Protein AF-A0A0E2Q2Q0-F1 (afdb_monomer_lite)

Structure (mmCIF, N/CA/C/O backbone):
data_AF-A0A0E2Q2Q0-F1
#
_entry.id   AF-A0A0E2Q2Q0-F1
#
loop_
_atom_site.group_PDB
_atom_site.id
_atom_site.type_symbol
_atom_site.label_atom_id
_atom_site.label_alt_id
_atom_site.label_comp_id
_atom_site.label_asym_id
_atom_site.label_entity_id
_atom_site.label_seq_id
_atom_site.pdbx_PDB_ins_code
_atom_site.Cartn_x
_atom_site.Cartn_y
_atom_site.Cartn_z
_atom_site.occupancy
_atom_site.B_iso_or_equiv
_atom_site.auth_seq_id
_atom_site.auth_comp_id
_atom_site.auth_asym_id
_atom_site.auth_atom_id
_atom_site.pdbx_PDB_model_num
ATOM 1 N N . MET A 1 1 ? -12.567 9.359 20.778 1.00 37.34 1 MET A N 1
ATOM 2 C CA . MET A 1 1 ? -11.665 9.949 19.769 1.00 37.34 1 MET A CA 1
ATOM 3 C C . MET A 1 1 ? -11.469 8.890 18.697 1.00 37.34 1 MET A C 1
ATOM 5 O O . MET A 1 1 ? -10.801 7.908 18.983 1.00 37.34 1 MET A O 1
ATOM 9 N N . SER A 1 2 ? -12.137 9.004 17.547 1.00 42.62 2 SER A N 1
ATOM 10 C CA . SER A 1 2 ? -11.896 8.089 16.423 1.00 42.62 2 SER A CA 1
ATOM 11 C C . SER A 1 2 ? -10.719 8.638 15.635 1.00 42.62 2 SER A C 1
ATOM 13 O O . SER A 1 2 ? -10.805 9.751 15.120 1.00 42.62 2 SER A O 1
ATOM 15 N N . SER A 1 3 ? -9.614 7.897 15.583 1.00 45.88 3 SER A N 1
ATOM 16 C CA . SER A 1 3 ? -8.571 8.163 14.595 1.00 45.88 3 SER A CA 1
ATOM 17 C C . SER A 1 3 ? -9.219 8.084 13.210 1.00 45.88 3 SER A C 1
ATOM 19 O O . SER A 1 3 ? -9.986 7.143 12.983 1.00 45.88 3 SER A O 1
ATOM 21 N N . PRO A 1 4 ? -8.990 9.045 12.302 1.00 49.25 4 PRO A N 1
ATOM 22 C CA . PRO A 1 4 ? -9.467 8.903 10.939 1.00 49.25 4 PRO A CA 1
ATOM 23 C C . PRO A 1 4 ? -8.777 7.675 10.348 1.00 49.25 4 PRO A C 1
ATOM 25 O O . PRO A 1 4 ? -7.567 7.679 10.141 1.00 49.25 4 PRO A O 1
ATOM 28 N N . SER A 1 5 ? -9.528 6.594 10.138 1.00 50.56 5 SER A N 1
ATOM 29 C CA . SER A 1 5 ? -9.070 5.520 9.268 1.00 50.56 5 SER A CA 1
ATOM 30 C C . SER A 1 5 ? -8.861 6.159 7.896 1.00 50.56 5 SER A C 1
ATOM 32 O O . SER A 1 5 ? -9.831 6.712 7.367 1.00 50.56 5 SER A O 1
ATOM 34 N N . PRO A 1 6 ? -7.636 6.168 7.341 1.00 53.22 6 PRO A N 1
ATOM 35 C CA . PRO A 1 6 ? -7.432 6.650 5.986 1.00 53.22 6 PRO A CA 1
ATOM 36 C C . PRO A 1 6 ? -8.348 5.824 5.086 1.00 53.22 6 PRO A C 1
ATOM 38 O O . PRO A 1 6 ? -8.25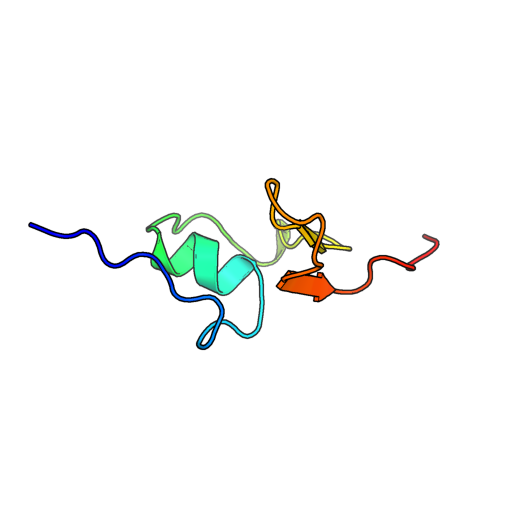8 4.598 5.033 1.00 53.22 6 PRO A O 1
ATOM 41 N N . THR A 1 7 ? -9.329 6.486 4.482 1.00 59.19 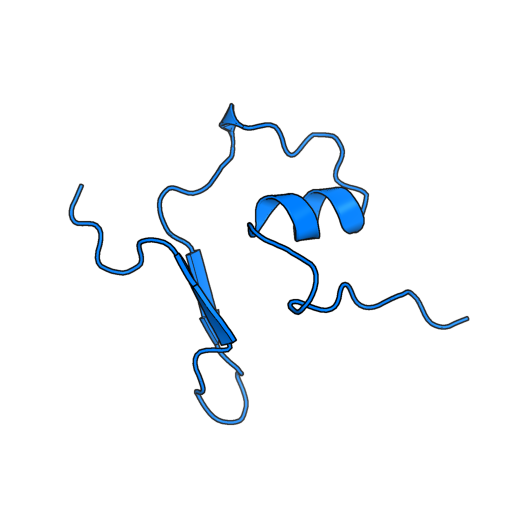7 THR A N 1
ATOM 42 C CA . THR A 1 7 ? -10.254 5.817 3.576 1.00 59.19 7 THR A CA 1
ATOM 43 C C . THR A 1 7 ? -9.535 5.680 2.246 1.00 59.19 7 THR A C 1
ATOM 45 O O . THR A 1 7 ? -9.112 6.676 1.665 1.00 59.19 7 THR A O 1
ATOM 48 N N . LEU A 1 8 ? -9.397 4.440 1.769 1.00 63.56 8 LEU A N 1
ATOM 49 C CA . LEU A 1 8 ? -8.771 4.122 0.477 1.00 63.56 8 LEU A CA 1
ATOM 50 C C . LEU A 1 8 ? -9.370 4.951 -0.670 1.00 63.56 8 LEU A C 1
ATOM 52 O O . LEU A 1 8 ? -8.677 5.289 -1.613 1.00 63.56 8 LEU A O 1
ATOM 56 N N . SER A 1 9 ? -10.639 5.354 -0.534 1.00 63.28 9 SER A N 1
ATOM 57 C CA . SER A 1 9 ? -11.379 6.189 -1.486 1.00 63.28 9 SER A CA 1
ATOM 58 C C . SER A 1 9 ? -10.744 7.548 -1.821 1.00 63.28 9 SER A C 1
ATOM 60 O O . SER A 1 9 ? -11.203 8.170 -2.775 1.00 63.28 9 SER A O 1
ATOM 62 N N . SER A 1 10 ? -9.790 8.056 -1.035 1.00 66.94 10 SER A N 1
ATOM 63 C CA . SER A 1 10 ? -9.163 9.368 -1.275 1.00 66.94 10 SER A CA 1
ATOM 64 C C . SER A 1 10 ? -7.660 9.291 -1.558 1.00 66.94 10 SER A C 1
ATOM 66 O O . SER A 1 10 ? -7.027 10.341 -1.659 1.00 66.94 10 SER A O 1
ATOM 68 N N . ALA A 1 11 ? -7.086 8.092 -1.617 1.00 78.19 11 ALA A N 1
ATOM 69 C CA . ALA A 1 11 ? -5.677 7.898 -1.924 1.00 78.19 11 ALA A CA 1
ATOM 70 C C . ALA A 1 11 ? -5.535 7.483 -3.391 1.00 78.19 11 ALA A C 1
ATOM 72 O O . ALA A 1 11 ? -6.277 6.612 -3.842 1.00 78.19 11 ALA A O 1
ATOM 73 N N . ASP A 1 12 ? -4.578 8.081 -4.102 1.00 78.56 12 ASP A N 1
ATOM 74 C CA . ASP A 1 12 ? -4.238 7.693 -5.479 1.00 78.56 12 ASP A CA 1
ATOM 75 C C . ASP A 1 12 ? -3.131 6.626 -5.493 1.00 78.56 12 ASP A C 1
ATOM 77 O O . ASP A 1 12 ? -3.039 5.817 -6.413 1.00 78.56 12 ASP A O 1
ATOM 81 N N . GLU A 1 13 ? -2.314 6.588 -4.439 1.00 82.81 13 GLU A N 1
ATOM 82 C CA . GLU A 1 13 ? -1.216 5.640 -4.245 1.00 82.81 13 GLU A CA 1
ATOM 83 C C . GLU A 1 13 ? -1.115 5.174 -2.788 1.00 82.81 13 GLU A C 1
ATOM 85 O O . GLU A 1 13 ? -1.478 5.891 -1.850 1.00 82.81 13 GLU A O 1
ATOM 90 N N . LEU A 1 14 ? -0.520 3.996 -2.564 1.00 84.81 14 LEU A N 1
ATOM 91 C CA . LEU A 1 14 ? -0.277 3.490 -1.207 1.00 84.81 14 LEU A CA 1
ATOM 92 C C . LEU A 1 14 ? 0.556 4.473 -0.363 1.00 84.81 14 LEU A C 1
ATOM 94 O O . LEU A 1 14 ? 0.361 4.583 0.845 1.00 84.81 14 LEU A O 1
ATOM 98 N N . MET A 1 15 ? 1.437 5.236 -1.011 1.00 87.50 15 MET A N 1
ATOM 99 C CA . MET A 1 15 ? 2.266 6.263 -0.379 1.00 87.50 15 MET A CA 1
ATOM 100 C C . MET A 1 15 ? 1.448 7.415 0.231 1.00 87.50 15 MET A C 1
ATOM 102 O O . MET A 1 15 ? 1.864 7.976 1.249 1.00 87.50 15 MET A O 1
ATOM 106 N N . ASP A 1 16 ? 0.269 7.742 -0.314 1.00 86.56 16 ASP A N 1
ATOM 107 C CA . ASP A 1 16 ? -0.637 8.736 0.278 1.00 86.56 16 ASP A CA 1
ATOM 108 C C . ASP A 1 16 ? -1.167 8.260 1.626 1.00 86.56 16 ASP A C 1
ATOM 110 O O . ASP A 1 16 ? -1.239 9.041 2.576 1.00 86.56 16 ASP A O 1
ATOM 114 N N . ILE A 1 17 ? -1.481 6.968 1.735 1.00 86.50 17 ILE A N 1
ATOM 115 C CA . ILE A 1 17 ? -1.957 6.345 2.973 1.00 86.50 17 ILE A CA 1
ATOM 116 C C . ILE A 1 17 ? -0.854 6.396 4.034 1.00 86.50 17 ILE A C 1
ATOM 118 O O . ILE A 1 17 ? -1.113 6.782 5.176 1.00 86.50 17 ILE A O 1
ATOM 122 N N . THR A 1 18 ? 0.388 6.064 3.669 1.00 86.06 18 THR A N 1
ATOM 123 C CA . THR A 1 18 ? 1.542 6.114 4.582 1.00 86.06 18 THR A CA 1
ATOM 124 C C . THR A 1 18 ? 1.804 7.537 5.069 1.00 86.06 18 THR A C 1
ATOM 126 O O . THR A 1 18 ? 1.973 7.761 6.271 1.00 86.06 18 THR A O 1
ATOM 129 N N . ARG A 1 19 ? 1.773 8.519 4.160 1.00 87.06 19 ARG A N 1
ATOM 130 C CA . ARG A 1 19 ? 1.938 9.939 4.505 1.00 87.06 19 ARG A CA 1
ATOM 131 C C . ARG A 1 19 ? 0.792 10.437 5.391 1.00 87.06 19 ARG A C 1
ATOM 133 O O . ARG A 1 19 ? 1.051 11.088 6.403 1.00 87.06 19 ARG A O 1
ATOM 140 N N . ALA A 1 20 ? -0.454 10.075 5.083 1.00 86.44 20 ALA A N 1
ATOM 141 C CA . ALA A 1 20 ? -1.629 10.418 5.887 1.00 86.44 20 ALA A CA 1
ATOM 142 C C . ALA A 1 20 ? -1.597 9.796 7.295 1.00 86.44 20 ALA A C 1
ATOM 144 O O . ALA A 1 20 ? -2.092 10.398 8.246 1.00 86.44 20 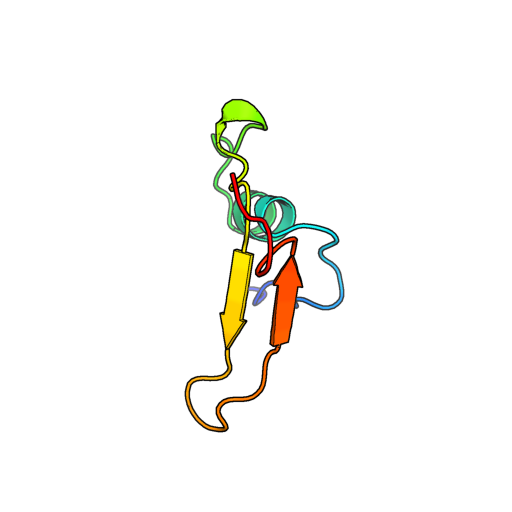ALA A O 1
ATOM 145 N N . ALA A 1 21 ? -0.971 8.627 7.452 1.00 86.75 21 ALA A N 1
ATOM 146 C CA . ALA A 1 21 ? -0.740 7.989 8.748 1.00 86.75 21 ALA A CA 1
ATOM 147 C C . ALA A 1 21 ? 0.393 8.643 9.571 1.00 86.75 21 ALA A C 1
ATOM 149 O O . ALA A 1 21 ? 0.641 8.233 10.705 1.00 86.75 21 ALA A O 1
ATOM 150 N N . GLY A 1 22 ? 1.062 9.670 9.034 1.00 86.81 22 GLY A N 1
ATOM 151 C CA . GLY A 1 22 ? 2.113 10.425 9.720 1.00 86.81 22 GLY A CA 1
ATOM 152 C C . GLY A 1 22 ? 3.533 9.920 9.463 1.00 86.81 22 GLY A C 1
ATOM 153 O O . GLY A 1 22 ? 4.469 10.415 10.091 1.00 86.81 22 GLY A O 1
ATOM 154 N N . TYR A 1 23 ? 3.728 8.971 8.542 1.00 86.94 23 TYR A N 1
ATOM 155 C CA . TYR A 1 23 ? 5.062 8.531 8.136 1.00 86.94 23 TYR A CA 1
ATOM 156 C C . TYR A 1 23 ? 5.656 9.518 7.126 1.00 86.94 23 TYR A C 1
ATOM 158 O O . TYR A 1 23 ? 5.522 9.359 5.915 1.00 86.94 23 TYR A O 1
ATOM 166 N N . THR A 1 24 ? 6.325 10.553 7.633 1.00 82.88 24 THR A N 1
ATOM 167 C CA . THR A 1 24 ? 6.938 11.616 6.814 1.00 82.88 24 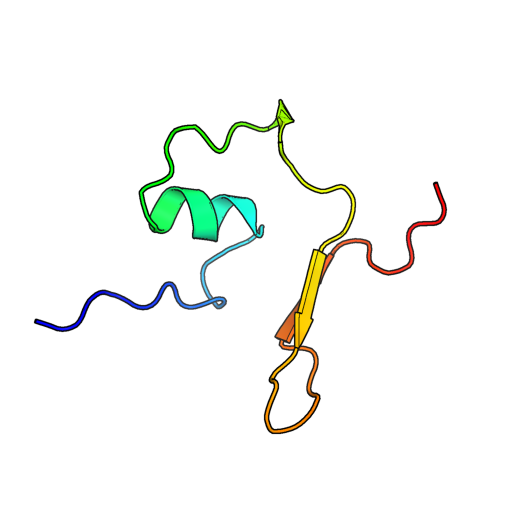THR A CA 1
ATOM 168 C C . THR A 1 24 ? 8.151 11.152 6.011 1.00 82.88 24 THR A C 1
ATOM 170 O O . THR A 1 24 ? 8.485 11.763 5.003 1.00 82.88 24 THR A O 1
ATOM 173 N N . GLU A 1 25 ? 8.777 10.049 6.421 1.00 85.38 25 GLU A N 1
ATOM 174 C CA . GLU A 1 25 ? 9.929 9.450 5.735 1.00 85.38 25 GLU A CA 1
ATOM 175 C C 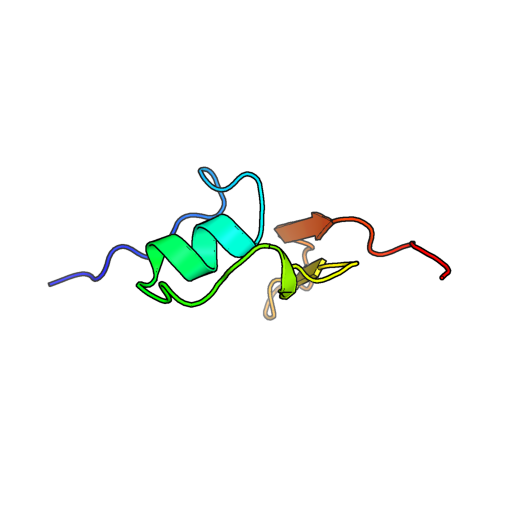. GLU A 1 25 ? 9.532 8.596 4.517 1.00 85.38 25 GLU A C 1
ATOM 177 O O . GLU A 1 25 ? 10.400 8.069 3.816 1.00 85.38 25 GLU A O 1
ATOM 182 N N . ALA A 1 26 ? 8.228 8.449 4.248 1.00 79.56 26 ALA A N 1
ATOM 183 C CA . ALA A 1 26 ? 7.708 7.801 3.049 1.00 79.56 26 ALA A CA 1
ATOM 184 C C . ALA A 1 26 ? 7.971 8.688 1.818 1.00 79.56 26 ALA A C 1
ATOM 186 O O . ALA A 1 26 ? 7.093 9.392 1.319 1.00 79.56 26 ALA A O 1
ATOM 187 N N . THR A 1 27 ? 9.219 8.671 1.355 1.00 84.56 27 THR A N 1
ATOM 188 C CA . THR A 1 27 ? 9.683 9.350 0.140 1.00 84.56 27 THR A CA 1
ATOM 189 C C . THR A 1 27 ? 9.546 8.447 -1.086 1.00 84.56 27 THR A C 1
ATOM 191 O O . THR A 1 27 ? 9.507 7.225 -0.960 1.00 84.56 27 THR A O 1
ATOM 194 N N . GLU A 1 28 ? 9.546 9.038 -2.284 1.00 86.69 28 GLU A N 1
ATOM 195 C CA . GLU A 1 28 ? 9.466 8.317 -3.569 1.00 86.69 28 GLU A CA 1
ATOM 196 C C . GLU A 1 28 ? 10.506 7.201 -3.732 1.00 86.69 28 GLU A C 1
ATOM 198 O O . GLU A 1 28 ? 10.249 6.202 -4.396 1.00 86.69 28 GLU A O 1
ATOM 203 N N . ALA A 1 29 ? 11.666 7.322 -3.081 1.00 86.81 29 ALA A N 1
ATOM 204 C CA . ALA A 1 29 ? 12.698 6.288 -3.098 1.00 86.81 29 ALA A CA 1
ATOM 205 C C . ALA A 1 29 ? 12.233 4.949 -2.491 1.00 86.81 29 ALA A C 1
ATOM 207 O O . ALA A 1 29 ? 12.820 3.909 -2.785 1.00 86.81 29 ALA A O 1
ATOM 208 N N . TYR A 1 30 ? 11.195 4.974 -1.651 1.00 85.88 30 TYR A N 1
ATOM 209 C CA . TYR A 1 30 ? 10.606 3.799 -1.010 1.00 85.88 30 TYR A CA 1
ATOM 210 C C . TYR A 1 30 ? 9.274 3.377 -1.629 1.00 85.88 30 TYR A C 1
ATOM 212 O O . TYR A 1 30 ? 8.626 2.476 -1.093 1.00 85.88 30 TYR A O 1
ATOM 220 N N . ARG A 1 31 ? 8.858 4.003 -2.740 1.00 87.75 31 ARG A N 1
ATOM 221 C CA . ARG A 1 31 ? 7.642 3.598 -3.441 1.00 87.75 31 ARG A CA 1
ATOM 222 C C . ARG A 1 31 ? 7.788 2.132 -3.883 1.00 87.75 31 ARG A C 1
ATOM 224 O O . ARG A 1 31 ? 8.743 1.806 -4.596 1.00 87.75 31 ARG A O 1
ATOM 231 N N . PRO A 1 32 ? 6.876 1.236 -3.472 1.00 87.81 32 PRO A N 1
ATOM 232 C CA . PRO A 1 32 ? 6.864 -0.134 -3.968 1.00 87.81 32 PRO A CA 1
ATOM 233 C C . PRO A 1 32 ? 6.644 -0.150 -5.485 1.00 87.81 32 PRO A C 1
ATOM 235 O O . PRO A 1 32 ? 5.907 0.681 -6.003 1.00 87.81 32 PRO A O 1
ATOM 238 N N . LYS A 1 33 ? 7.235 -1.118 -6.194 1.00 87.81 33 LYS A N 1
ATOM 239 C CA . LYS A 1 33 ? 6.942 -1.315 -7.626 1.00 87.81 33 LYS A CA 1
ATOM 240 C C . LYS A 1 33 ? 5.501 -1.780 -7.858 1.00 87.81 33 LYS A C 1
ATOM 242 O O . LYS A 1 33 ? 4.829 -1.290 -8.757 1.00 87.81 33 LYS A O 1
ATOM 247 N N . SER A 1 34 ? 5.038 -2.667 -6.979 1.00 89.12 34 SER A N 1
ATOM 248 C CA . SER A 1 34 ? 3.707 -3.263 -7.022 1.00 89.12 34 SER A CA 1
ATOM 249 C C . SER A 1 34 ? 3.082 -3.259 -5.632 1.00 89.12 34 SER A C 1
ATOM 251 O O . SER A 1 34 ? 3.781 -3.472 -4.633 1.00 89.12 34 SER A O 1
ATOM 253 N N . THR A 1 35 ? 1.768 -3.051 -5.554 1.00 88.62 35 THR A N 1
ATOM 254 C CA . THR A 1 35 ? 0.993 -3.132 -4.309 1.00 88.62 35 THR A CA 1
ATOM 255 C C . THR A 1 35 ? -0.321 -3.885 -4.522 1.00 88.62 35 THR A C 1
ATOM 257 O O . THR A 1 35 ? -0.950 -3.784 -5.572 1.00 88.62 35 THR A O 1
ATOM 260 N N . LEU A 1 36 ? -0.732 -4.666 -3.518 1.00 89.62 36 LEU A N 1
ATOM 261 C CA . LEU A 1 36 ? -1.980 -5.430 -3.520 1.00 89.62 36 LEU A CA 1
ATOM 262 C C . LEU A 1 36 ? -2.585 -5.396 -2.115 1.00 89.62 36 LEU A C 1
ATOM 264 O O . LEU A 1 36 ? -1.919 -5.764 -1.143 1.00 89.62 36 LEU A O 1
ATOM 268 N N . LEU A 1 37 ? -3.844 -4.971 -2.008 1.00 87.94 37 LEU A N 1
ATOM 269 C CA . LEU A 1 37 ? -4.603 -4.978 -0.759 1.00 87.94 37 LEU A CA 1
ATOM 270 C C . LEU A 1 37 ? -5.834 -5.865 -0.910 1.00 87.94 37 LEU A C 1
ATOM 272 O O . LEU A 1 37 ? -6.628 -5.683 -1.830 1.00 87.94 37 LEU A O 1
ATOM 276 N N . ILE A 1 38 ? -5.999 -6.797 0.025 1.00 90.69 38 ILE A N 1
ATOM 277 C CA . ILE A 1 38 ? -7.066 -7.798 0.006 1.00 90.69 38 ILE A CA 1
ATOM 278 C C . ILE A 1 38 ? -7.843 -7.712 1.317 1.00 90.69 38 ILE A C 1
ATOM 280 O O . ILE A 1 38 ? -7.246 -7.621 2.395 1.00 90.69 38 ILE A O 1
ATOM 284 N N . ASP A 1 39 ? -9.168 -7.772 1.235 1.00 89.69 39 ASP A N 1
ATOM 285 C CA . ASP A 1 39 ? -10.013 -8.001 2.400 1.00 89.69 39 ASP A CA 1
ATOM 286 C C . ASP A 1 39 ? -9.760 -9.418 2.933 1.00 89.69 39 ASP A C 1
ATOM 288 O O . ASP A 1 39 ? -10.075 -10.417 2.288 1.00 89.69 39 ASP A O 1
ATOM 292 N N . GLY A 1 40 ? -9.190 -9.520 4.134 1.00 92.06 40 GLY A N 1
ATOM 293 C CA . GLY A 1 40 ? -8.868 -10.813 4.744 1.00 92.06 40 GLY A CA 1
ATOM 294 C C . GLY A 1 40 ? -10.086 -11.679 5.101 1.00 92.06 40 GLY A C 1
ATOM 295 O O . GLY A 1 40 ? -9.917 -12.852 5.424 1.00 92.06 40 GLY A O 1
ATOM 296 N N . THR A 1 41 ? -11.296 -11.121 5.065 1.00 93.25 41 THR A N 1
ATOM 297 C CA . THR A 1 41 ? -12.557 -11.807 5.372 1.00 93.25 41 THR A CA 1
ATOM 298 C C . THR A 1 41 ? -13.206 -12.375 4.116 1.00 93.25 41 THR A C 1
ATOM 300 O O . THR A 1 41 ? -13.640 -13.527 4.130 1.00 93.25 41 THR A O 1
ATOM 303 N N . THR A 1 42 ? -13.303 -11.581 3.046 1.00 94.56 42 THR A N 1
ATOM 304 C CA . THR A 1 42 ? -14.002 -11.977 1.808 1.00 94.56 42 THR A CA 1
ATOM 305 C C . THR A 1 42 ? -13.059 -12.475 0.718 1.00 94.56 42 THR A C 1
ATOM 307 O O . THR A 1 42 ? -13.480 -13.244 -0.144 1.00 94.56 42 THR A O 1
ATOM 310 N N . GLY A 1 43 ? -11.784 -12.086 0.774 1.00 91.31 43 GLY A N 1
ATOM 311 C CA . GLY A 1 43 ? -10.815 -12.306 -0.297 1.00 91.31 43 GLY A CA 1
ATOM 312 C C . GLY A 1 43 ? -10.922 -11.290 -1.435 1.00 91.31 43 GLY A C 1
ATOM 313 O O . GLY A 1 43 ? -10.254 -11.465 -2.452 1.00 91.31 43 GLY A O 1
ATOM 314 N N . ASP A 1 44 ? -11.740 -10.245 -1.286 1.00 92.44 44 ASP A N 1
ATOM 315 C CA . ASP A 1 44 ? -11.905 -9.224 -2.319 1.00 92.44 44 ASP A CA 1
ATOM 316 C C . ASP A 1 44 ? -10.649 -8.359 -2.444 1.00 92.44 44 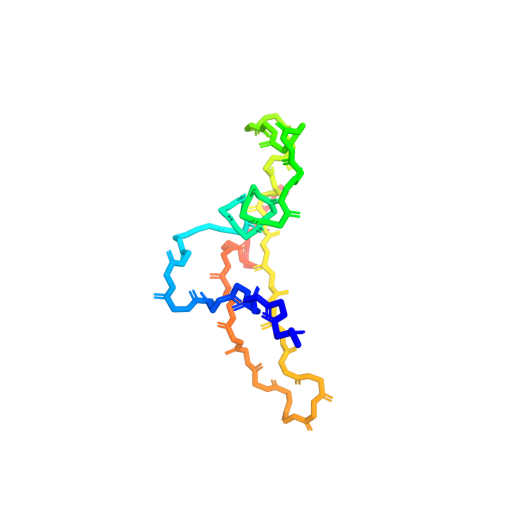ASP A C 1
ATOM 318 O O . ASP A 1 44 ? -10.066 -7.926 -1.447 1.00 92.44 44 ASP A O 1
ATOM 322 N N . VAL A 1 45 ? -10.257 -8.061 -3.682 1.00 89.50 45 VAL A N 1
ATOM 323 C CA . VAL A 1 45 ? -9.199 -7.087 -3.957 1.00 89.50 45 VAL A CA 1
ATOM 324 C C . VAL A 1 45 ? -9.765 -5.685 -3.751 1.00 89.50 45 VAL A C 1
ATOM 326 O O . VAL A 1 45 ? -10.708 -5.273 -4.424 1.00 89.50 45 VAL A O 1
ATOM 329 N N . LEU A 1 46 ? -9.183 -4.955 -2.802 1.00 87.50 46 LEU A N 1
ATOM 330 C CA . LEU A 1 46 ? -9.557 -3.580 -2.464 1.00 87.50 46 LEU A CA 1
ATOM 331 C C . LEU A 1 46 ? -8.667 -2.549 -3.165 1.00 87.50 46 LEU A C 1
ATOM 333 O O . LEU A 1 46 ? -9.076 -1.403 -3.335 1.00 87.50 46 LEU A O 1
ATOM 337 N N . TRP A 1 47 ? -7.447 -2.946 -3.532 1.00 87.69 47 TRP A N 1
ATOM 338 C CA . TRP A 1 47 ? -6.472 -2.114 -4.231 1.00 87.69 47 TRP A CA 1
ATOM 339 C C . TRP A 1 47 ? -5.514 -2.992 -5.023 1.00 87.69 47 TRP A C 1
ATOM 341 O O . TRP A 1 47 ? -5.015 -3.983 -4.489 1.00 87.69 47 TRP A O 1
ATOM 351 N N . GLU A 1 48 ? -5.185 -2.571 -6.239 1.00 88.44 48 GLU A N 1
ATOM 352 C CA . GLU A 1 48 ? -4.133 -3.181 -7.040 1.00 88.44 48 GLU A CA 1
ATOM 353 C C . GLU A 1 48 ? -3.360 -2.111 -7.818 1.00 88.44 48 GLU A C 1
ATOM 355 O O . GLU A 1 48 ? -3.952 -1.284 -8.510 1.00 88.44 48 GLU A O 1
ATOM 360 N N . GLU A 1 49 ? -2.034 -2.128 -7.709 1.00 86.69 49 GLU A N 1
ATOM 361 C CA . GLU A 1 49 ? -1.136 -1.299 -8.512 1.00 86.69 49 GLU A CA 1
ATOM 362 C C . GLU A 1 49 ? 0.002 -2.181 -9.023 1.00 86.69 49 GLU A C 1
ATOM 364 O O . GLU A 1 49 ? 0.755 -2.744 -8.226 1.00 86.69 49 GLU A O 1
ATOM 369 N N . ASN A 1 50 ? 0.116 -2.312 -10.348 1.00 81.88 50 ASN A N 1
ATOM 370 C CA . ASN A 1 50 ? 1.172 -3.072 -11.026 1.00 81.88 50 ASN A CA 1
ATOM 371 C C . ASN A 1 50 ? 1.375 -4.504 -10.482 1.00 81.88 50 ASN A C 1
ATOM 373 O O . ASN A 1 50 ? 2.503 -4.998 -10.477 1.00 81.88 50 ASN A O 1
ATOM 377 N N . ALA A 1 51 ? 0.332 -5.183 -9.986 1.00 77.06 51 ALA A N 1
ATOM 378 C CA . ALA A 1 51 ? 0.501 -6.494 -9.346 1.00 77.06 51 ALA A CA 1
ATOM 379 C C . ALA A 1 51 ? 0.948 -7.596 -10.323 1.00 77.06 51 ALA A C 1
ATOM 381 O O . ALA A 1 51 ? 1.603 -8.549 -9.906 1.00 77.06 51 ALA A O 1
ATOM 382 N N . ASP A 1 52 ? 0.680 -7.413 -11.616 1.00 78.62 52 ASP A N 1
ATOM 383 C CA . ASP A 1 52 ? 1.128 -8.293 -12.698 1.00 78.62 52 ASP A CA 1
ATOM 384 C C . ASP A 1 52 ? 2.492 -7.888 -13.304 1.00 78.62 52 ASP A C 1
ATOM 386 O O . ASP A 1 52 ? 2.903 -8.428 -14.335 1.00 78.62 52 ASP A O 1
ATOM 390 N N . GLU A 1 53 ? 3.209 -6.918 -12.718 1.00 78.62 53 GLU A N 1
ATOM 391 C CA . GLU A 1 53 ? 4.500 -6.468 -13.252 1.00 78.62 53 GLU A CA 1
ATOM 392 C C . GLU A 1 53 ? 5.564 -7.571 -13.151 1.00 78.62 53 GLU A C 1
ATOM 394 O O . GLU A 1 53 ? 5.910 -8.059 -12.074 1.00 78.62 53 GLU A O 1
ATOM 399 N N . ILE A 1 54 ? 6.133 -7.938 -14.301 1.00 70.00 54 ILE A N 1
ATOM 400 C CA . ILE A 1 54 ? 7.223 -8.908 -14.411 1.00 70.00 54 ILE A CA 1
ATOM 401 C C . ILE A 1 54 ? 8.521 -8.120 -14.631 1.00 70.00 54 ILE A C 1
ATOM 403 O O . ILE A 1 54 ? 8.788 -7.657 -15.741 1.00 70.00 54 ILE A O 1
ATOM 407 N N . SER A 1 55 ? 9.280 -7.908 -13.550 1.00 64.38 55 SER A N 1
ATOM 408 C CA . SER A 1 55 ? 10.550 -7.154 -13.529 1.00 64.38 55 SER A CA 1
ATOM 409 C C . SER A 1 55 ? 11.764 -7.978 -13.949 1.00 64.38 55 SER A C 1
ATOM 411 O O . SER A 1 55 ? 11.772 -9.212 -13.759 1.00 64.38 55 SER A O 1
#

Radius of gyration: 12.75 Å; chains: 1; bounding box: 27×24×34 Å

pLDDT: mean 79.67, std 14.07, range [37.34, 94.56]

Sequence (55 aa):
MSSPSPTLSSADELMDITRAAGYTEATEAYRPKSTLLIDGTTGDVLWEENADEIS

Organism: NCBI:txid1433289

Secondary structure (DSSP, 8-state):
-------GGG-SSHHHHHHHTT-TT--GGG--S-EEEE-TTT--EEEEESTT---

Foldseek 3Di:
DDDPQPDPVPDPAPLVNCVSVVNPVSDPVPGDQWDWDADPPPRDTPDTDCNVDDD